Protein AF-A0A7J9KXK9-F1 (afdb_monomer_lite)

Sequence (38 aa):
MLSGKYNSSFGWDKYRQMVVAEDAVWNSYIRLQILLKK

pLDDT: mean 80.84, std 15.27, range [43.59, 93.06]

InterPro domains:
  IPR024752 Myb/SANT-like domain [PF12776] (7-29)

Structure (mmCIF, N/CA/C/O backbone):
data_AF-A0A7J9KXK9-F1
#
_entry.id   AF-A0A7J9KXK9-F1
#
loop_
_atom_site.group_PDB
_atom_site.id
_atom_site.type_symbol
_atom_site.label_atom_id
_atom_site.label_alt_id
_atom_site.label_comp_id
_atom_site.label_asym_id
_atom_site.label_entity_id
_atom_site.label_seq_id
_atom_site.pdbx_PDB_ins_code
_atom_site.Cartn_x
_atom_site.Cartn_y
_atom_site.Cartn_z
_atom_site.occupancy
_atom_site.B_iso_or_equiv
_atom_site.auth_seq_id
_atom_site.auth_comp_id
_atom_site.auth_asym_id
_atom_site.auth_atom_id
_atom_site.pdbx_PDB_model_num
ATOM 1 N N . MET A 1 1 ? 5.045 2.348 -17.087 1.00 43.59 1 MET A N 1
ATOM 2 C CA . MET A 1 1 ? 4.434 2.745 -15.798 1.00 43.59 1 MET A CA 1
ATOM 3 C C . MET A 1 1 ? 3.078 3.325 -16.150 1.00 43.59 1 MET A C 1
ATOM 5 O O . MET A 1 1 ? 3.037 4.144 -17.058 1.00 43.59 1 MET A O 1
ATOM 9 N N . LEU A 1 2 ? 1.989 2.768 -15.614 1.00 48.28 2 LEU A N 1
ATOM 10 C CA 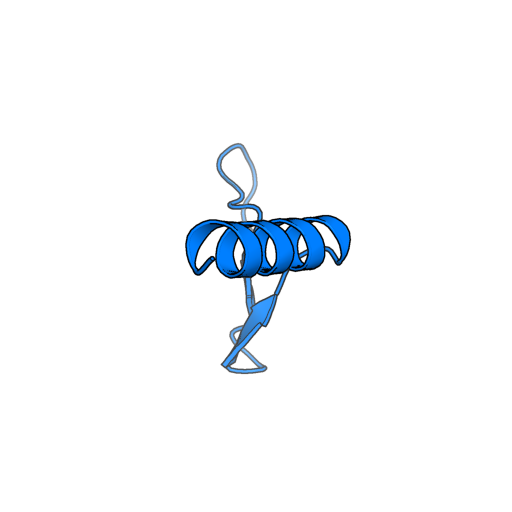. LEU A 1 2 ? 0.651 2.939 -16.189 1.00 48.28 2 LEU A CA 1
ATOM 11 C C . LEU A 1 2 ? 0.169 4.392 -16.093 1.00 48.28 2 LEU A C 1
ATOM 13 O O . LEU A 1 2 ? -0.173 4.905 -15.032 1.00 48.28 2 LEU A O 1
ATOM 17 N N . SER A 1 3 ? 0.157 5.025 -17.259 1.00 53.53 3 SER A N 1
ATOM 18 C CA . SER A 1 3 ? -0.608 6.206 -17.606 1.00 53.53 3 SER A CA 1
ATOM 19 C C . SER A 1 3 ? -2.104 5.878 -17.604 1.00 53.53 3 SER A C 1
ATOM 21 O O . SER A 1 3 ? -2.543 5.038 -18.385 1.00 53.53 3 SER A O 1
ATOM 23 N N . GLY A 1 4 ? -2.879 6.596 -16.790 1.00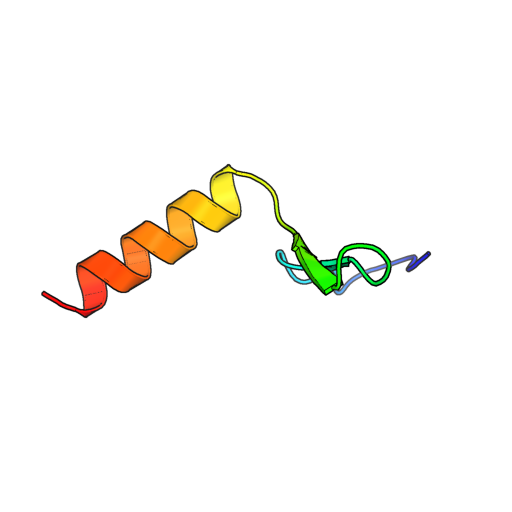 51.75 4 GLY A N 1
ATOM 24 C CA . GLY A 1 4 ? -4.299 6.852 -17.039 1.00 51.75 4 GLY A CA 1
ATOM 25 C C . GLY A 1 4 ? -5.313 5.814 -16.540 1.00 51.75 4 GLY A C 1
ATOM 26 O O . GLY A 1 4 ? -5.594 4.824 -17.200 1.00 51.75 4 GLY A O 1
ATOM 27 N N . LYS A 1 5 ? -6.019 6.200 -15.468 1.00 59.25 5 LYS A N 1
ATOM 28 C CA . LYS A 1 5 ? -7.465 5.967 -15.273 1.00 59.25 5 LYS A CA 1
ATOM 29 C C . LYS A 1 5 ? -7.977 4.559 -14.910 1.00 59.25 5 LYS A C 1
ATOM 31 O O . LYS A 1 5 ? -9.129 4.267 -15.187 1.00 59.25 5 LYS A O 1
ATOM 36 N N . TYR A 1 6 ? -7.209 3.759 -14.173 1.00 53.19 6 TYR A N 1
ATOM 37 C CA . TYR A 1 6 ? -7.729 2.744 -13.226 1.00 53.19 6 TYR A CA 1
ATOM 38 C C . TYR A 1 6 ? -6.600 2.274 -12.299 1.00 53.19 6 TYR A C 1
ATOM 40 O O . TYR A 1 6 ? -6.240 1.103 -12.236 1.00 53.19 6 TYR A O 1
ATOM 48 N N . ASN A 1 7 ? -5.996 3.217 -11.576 1.00 58.00 7 ASN A N 1
ATOM 49 C CA . ASN A 1 7 ? -5.059 2.867 -10.516 1.00 58.00 7 ASN A CA 1
ATOM 50 C C . ASN A 1 7 ? -5.898 2.406 -9.322 1.00 58.00 7 ASN A C 1
ATOM 52 O O . ASN A 1 7 ? -6.472 3.237 -8.619 1.00 58.00 7 ASN A O 1
ATOM 56 N N . SER A 1 8 ? -6.034 1.094 -9.125 1.00 66.69 8 SER A N 1
ATOM 57 C CA . SER A 1 8 ? -6.529 0.564 -7.856 1.00 66.69 8 SER A CA 1
ATOM 58 C C . SER A 1 8 ? -5.737 1.208 -6.718 1.00 66.69 8 SER A C 1
ATOM 60 O O . SER A 1 8 ? -4.524 1.383 -6.832 1.00 66.69 8 SER A O 1
ATOM 62 N N . SER A 1 9 ? -6.407 1.558 -5.615 1.00 81.31 9 SER A N 1
ATOM 63 C CA . SER A 1 9 ? -5.749 2.159 -4.440 1.00 81.31 9 SER A CA 1
ATOM 64 C C . SER A 1 9 ? -4.634 1.274 -3.865 1.00 81.31 9 SER A C 1
ATOM 66 O O . SER A 1 9 ? -3.797 1.748 -3.105 1.00 81.31 9 SER A O 1
ATOM 68 N N . PHE A 1 10 ? -4.620 0.002 -4.268 1.00 88.19 10 PHE A N 1
ATOM 69 C CA . PHE A 1 10 ? -3.553 -0.961 -4.060 1.00 88.19 10 PHE A CA 1
ATOM 70 C C . PHE A 1 10 ? -2.805 -1.233 -5.367 1.00 88.19 10 PHE A C 1
ATOM 72 O O . PHE A 1 10 ? -3.415 -1.565 -6.384 1.00 88.19 10 PHE A O 1
ATOM 79 N N . GLY A 1 11 ? -1.481 -1.151 -5.328 1.00 89.25 11 GLY A N 1
ATOM 80 C CA . GLY A 1 11 ? -0.576 -1.646 -6.358 1.00 89.25 11 GLY A CA 1
ATOM 81 C C . GLY A 1 11 ? 0.137 -2.921 -5.909 1.00 89.25 11 GLY A C 1
ATOM 82 O O . GLY A 1 11 ? 0.182 -3.246 -4.725 1.00 89.25 11 GLY A O 1
ATOM 83 N N . TRP A 1 12 ? 0.728 -3.641 -6.859 1.00 92.31 12 TRP A N 1
ATOM 84 C CA . TRP A 1 12 ? 1.623 -4.763 -6.575 1.00 92.31 12 TRP A CA 1
ATOM 85 C C . TRP A 1 12 ? 3.074 -4.353 -6.834 1.00 92.31 12 TRP A C 1
ATOM 87 O O . TRP A 1 12 ? 3.437 -4.034 -7.971 1.00 92.31 12 TRP A O 1
ATOM 97 N N . ASP A 1 13 ? 3.909 -4.379 -5.796 1.00 90.81 13 ASP A N 1
ATOM 98 C CA . ASP A 1 13 ? 5.354 -4.215 -5.922 1.00 90.81 13 ASP A CA 1
ATOM 99 C C . ASP A 1 13 ? 5.977 -5.553 -6.337 1.00 90.81 13 ASP A C 1
ATOM 101 O O . ASP A 1 13 ? 6.082 -6.497 -5.551 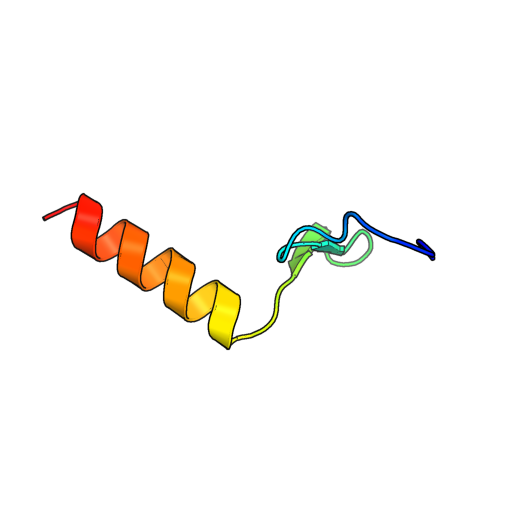1.00 90.81 13 ASP A O 1
ATOM 105 N N . LYS A 1 14 ? 6.402 -5.629 -7.602 1.00 91.50 14 LYS A N 1
ATOM 106 C CA . LYS A 1 14 ? 7.000 -6.833 -8.192 1.00 91.50 14 LYS A CA 1
ATOM 107 C C . LYS A 1 14 ? 8.347 -7.208 -7.571 1.00 91.50 14 LYS A C 1
ATOM 109 O O . LYS A 1 14 ? 8.681 -8.387 -7.573 1.00 91.50 14 LYS A O 1
ATOM 114 N N . TYR A 1 15 ? 9.112 -6.238 -7.070 1.00 93.06 15 TYR A N 1
ATOM 115 C CA . TYR A 1 15 ? 10.444 -6.479 -6.511 1.00 93.06 15 TYR A CA 1
ATOM 116 C C . TYR A 1 15 ? 10.362 -6.974 -5.075 1.00 93.06 15 TYR A C 1
ATOM 118 O O . TYR A 1 15 ? 11.118 -7.854 -4.677 1.00 93.06 15 TYR A O 1
ATOM 126 N N . ARG A 1 16 ? 9.417 -6.425 -4.311 1.00 92.88 16 ARG A N 1
ATOM 127 C CA . ARG A 1 16 ? 9.171 -6.831 -2.923 1.00 92.88 16 ARG A CA 1
ATOM 128 C C . ARG A 1 16 ? 8.172 -7.980 -2.795 1.00 92.88 16 ARG A C 1
ATOM 130 O O . ARG A 1 16 ? 8.010 -8.506 -1.703 1.00 92.88 16 ARG A O 1
ATOM 137 N N . GLN A 1 17 ? 7.517 -8.358 -3.895 1.00 92.69 17 GLN A N 1
ATOM 138 C CA . GLN A 1 17 ? 6.435 -9.346 -3.935 1.00 92.69 17 GLN A CA 1
ATOM 139 C C . GLN A 1 17 ? 5.343 -9.053 -2.897 1.00 92.69 17 GLN A C 1
ATOM 141 O O . GLN A 1 17 ? 4.907 -9.936 -2.161 1.00 92.69 17 GLN A O 1
ATOM 146 N N . MET A 1 18 ? 4.915 -7.791 -2.819 1.00 91.88 18 MET A N 1
ATOM 147 C CA . MET A 1 18 ? 3.938 -7.356 -1.824 1.00 91.88 18 MET A CA 1
ATOM 148 C C . MET A 1 18 ? 2.965 -6.320 -2.379 1.00 91.88 18 MET A C 1
ATOM 150 O O . MET A 1 18 ? 3.269 -5.586 -3.322 1.00 91.88 18 MET A O 1
ATOM 154 N N . VAL A 1 19 ? 1.792 -6.237 -1.754 1.00 90.88 19 VAL A N 1
ATOM 155 C CA . VAL A 1 19 ? 0.823 -5.174 -2.025 1.00 90.88 19 VAL A CA 1
ATOM 156 C C . VAL A 1 19 ? 1.324 -3.874 -1.395 1.00 90.88 19 VAL A C 1
ATOM 158 O O . VAL A 1 19 ? 1.754 -3.862 -0.244 1.00 90.88 19 VAL A O 1
ATOM 161 N N . VAL A 1 20 ? 1.253 -2.777 -2.142 1.00 90.62 20 VAL A N 1
ATOM 162 C CA . VAL A 1 20 ? 1.612 -1.429 -1.688 1.00 90.62 20 VAL A CA 1
ATOM 163 C C . VAL A 1 20 ? 0.435 -0.484 -1.894 1.00 90.62 20 VAL A C 1
ATOM 165 O O . VAL A 1 20 ? -0.260 -0.557 -2.903 1.00 90.62 20 VAL A O 1
ATOM 168 N N . ALA A 1 21 ? 0.196 0.395 -0.931 1.00 90.75 21 ALA A N 1
ATOM 169 C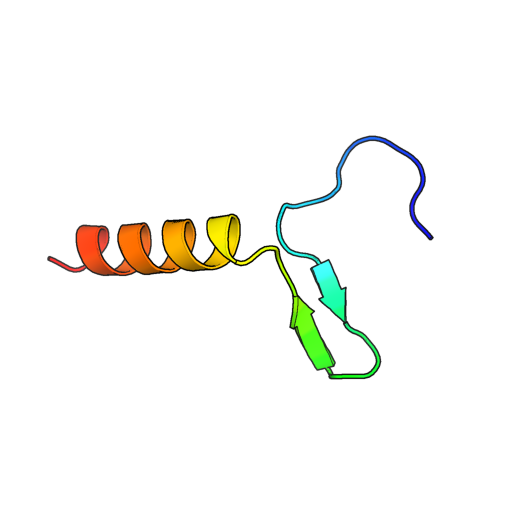 CA . ALA A 1 21 ? -0.846 1.415 -0.971 1.00 90.75 21 ALA A CA 1
ATOM 170 C C . ALA A 1 21 ? -0.466 2.552 -0.021 1.00 90.75 21 ALA A C 1
ATOM 172 O O . ALA A 1 21 ? 0.421 2.384 0.817 1.00 90.75 21 ALA A O 1
ATOM 173 N N . GLU A 1 22 ? -1.141 3.691 -0.145 1.00 91.94 22 GLU A N 1
ATOM 174 C CA . GLU A 1 22 ? -1.017 4.787 0.816 1.00 91.94 22 GLU A CA 1
ATOM 175 C C . GLU A 1 22 ? -1.523 4.365 2.203 1.00 91.94 22 GLU A C 1
ATOM 177 O O . GLU A 1 22 ? -2.485 3.600 2.327 1.00 91.94 22 GLU A O 1
ATOM 182 N N . ASP A 1 23 ? -0.927 4.920 3.258 1.00 91.31 23 ASP A N 1
ATOM 183 C CA . ASP A 1 23 ? -1.280 4.592 4.644 1.00 91.31 23 ASP A CA 1
ATOM 184 C C . ASP A 1 23 ? -2.768 4.817 4.943 1.00 91.31 23 ASP A C 1
ATOM 186 O O . ASP A 1 23 ? -3.398 4.029 5.650 1.00 91.31 23 ASP A O 1
ATOM 190 N N . ALA A 1 24 ? -3.365 5.862 4.361 1.00 91.00 24 ALA A N 1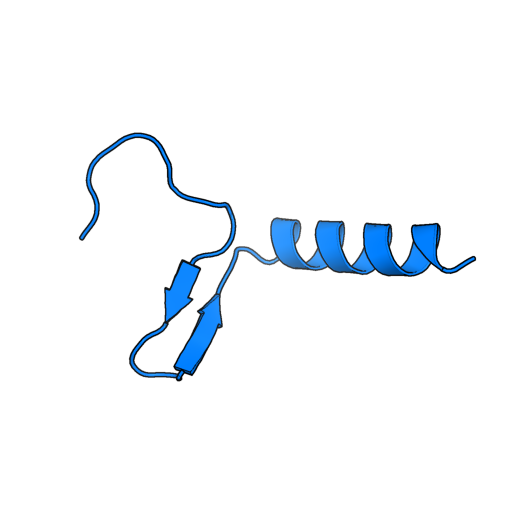
ATOM 191 C CA . ALA A 1 24 ? -4.788 6.153 4.513 1.00 91.00 24 ALA A CA 1
ATOM 192 C C . ALA A 1 24 ? -5.678 5.027 3.952 1.00 91.00 24 ALA A C 1
ATOM 194 O O . ALA A 1 24 ? -6.701 4.681 4.555 1.00 91.00 24 ALA A O 1
ATOM 195 N N . VAL A 1 25 ? -5.269 4.419 2.834 1.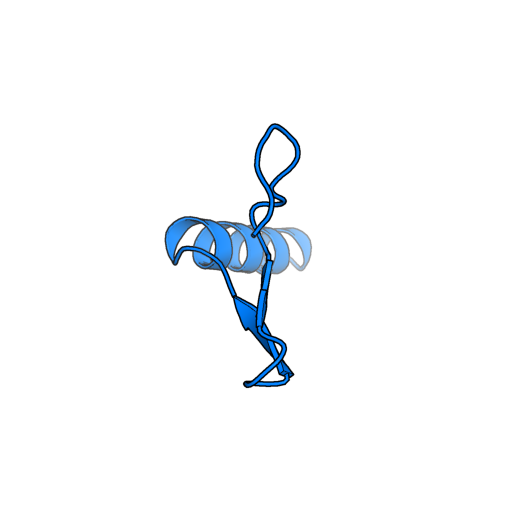00 90.81 25 VAL A N 1
ATOM 196 C CA . VAL A 1 25 ? -5.963 3.295 2.189 1.00 90.81 25 VAL A CA 1
ATOM 197 C C . VAL A 1 25 ? -5.827 2.036 3.044 1.00 90.81 25 VAL A C 1
ATOM 199 O O . VAL A 1 25 ? -6.837 1.395 3.346 1.00 90.81 25 VAL A O 1
ATOM 202 N N . TRP A 1 26 ? -4.609 1.720 3.503 1.00 92.19 26 TRP A N 1
ATOM 203 C CA . TRP A 1 26 ? -4.363 0.591 4.408 1.00 92.19 26 TRP A CA 1
ATOM 204 C C . TRP A 1 26 ? -5.179 0.698 5.693 1.00 92.19 26 TRP A C 1
ATOM 206 O O . TRP A 1 26 ? -5.887 -0.240 6.065 1.00 92.19 26 TRP A O 1
ATOM 216 N N . ASN A 1 27 ? -5.133 1.858 6.347 1.00 91.62 27 ASN A N 1
ATOM 217 C CA . ASN A 1 27 ? -5.859 2.112 7.585 1.00 91.62 27 ASN A CA 1
ATOM 218 C C . ASN A 1 27 ? -7.379 1.986 7.387 1.00 91.62 27 ASN A C 1
ATOM 220 O O . ASN A 1 27 ? -8.062 1.410 8.231 1.00 91.62 27 ASN A O 1
ATOM 224 N N . SER A 1 28 ? -7.915 2.460 6.260 1.00 90.88 28 SER A N 1
ATOM 225 C CA . SER A 1 28 ? -9.345 2.331 5.951 1.00 90.88 28 SER A CA 1
ATOM 226 C C . SER A 1 28 ? -9.754 0.873 5.731 1.00 90.88 28 SER A C 1
ATOM 228 O O . SER A 1 28 ? -10.739 0.423 6.314 1.00 90.88 28 SER A O 1
ATOM 230 N N . TYR A 1 29 ? -8.976 0.108 4.959 1.00 88.25 29 TYR A N 1
ATOM 231 C CA . TYR A 1 29 ? -9.242 -1.311 4.715 1.00 88.25 29 TYR A CA 1
ATOM 232 C C . TYR A 1 29 ? -9.195 -2.143 6.002 1.00 88.25 29 TYR A C 1
ATOM 234 O O . TYR A 1 29 ? -10.115 -2.911 6.278 1.00 88.25 29 TYR A O 1
ATOM 242 N N . ILE A 1 30 ? -8.161 -1.950 6.828 1.00 89.25 30 ILE A N 1
ATOM 243 C CA . ILE A 1 30 ? -8.015 -2.665 8.103 1.00 89.25 30 ILE A CA 1
ATOM 244 C C . ILE A 1 30 ? -9.175 -2.327 9.044 1.00 89.25 30 ILE A C 1
ATOM 246 O O . ILE A 1 30 ? -9.762 -3.228 9.640 1.00 89.25 30 ILE A O 1
ATOM 250 N N . ARG A 1 31 ? -9.557 -1.048 9.150 1.00 90.50 31 ARG A N 1
ATOM 251 C CA . ARG A 1 31 ? -10.703 -0.635 9.973 1.00 90.50 31 ARG A CA 1
ATOM 252 C C . ARG A 1 31 ? -12.005 -1.266 9.497 1.00 90.50 31 ARG A C 1
ATOM 254 O O . ARG A 1 31 ? -12.739 -1.786 10.328 1.00 90.50 31 ARG A O 1
ATOM 261 N N . LEU A 1 32 ? -12.281 -1.252 8.191 1.00 87.75 32 LEU A N 1
ATOM 262 C CA . LEU A 1 32 ? -13.475 -1.895 7.634 1.00 87.75 32 LEU A CA 1
ATOM 263 C C . LEU A 1 32 ? -13.482 -3.397 7.916 1.00 87.75 32 LEU A C 1
ATOM 265 O O . LEU A 1 32 ? -14.494 -3.915 8.372 1.00 87.75 32 LEU A O 1
ATOM 269 N N . GLN A 1 33 ? -12.355 -4.085 7.720 1.00 86.62 33 GLN A N 1
ATOM 270 C CA . GLN A 1 33 ? -12.247 -5.509 8.027 1.00 86.62 33 GLN A CA 1
ATOM 271 C C . GLN A 1 33 ? -12.527 -5.788 9.508 1.00 86.62 33 GLN A C 1
ATOM 273 O O . GLN A 1 33 ? -13.256 -6.721 9.821 1.00 86.62 33 GLN A O 1
ATOM 278 N N . ILE A 1 34 ? -11.974 -4.988 10.421 1.00 83.56 34 ILE A N 1
ATOM 279 C CA . ILE A 1 34 ? -12.219 -5.144 11.860 1.00 83.56 34 ILE A CA 1
ATOM 280 C C . ILE A 1 34 ? -13.695 -4.888 12.190 1.00 83.56 34 ILE A C 1
ATOM 282 O O . ILE A 1 34 ? -14.294 -5.658 12.935 1.00 83.56 34 ILE A O 1
ATOM 286 N N . LEU A 1 35 ? -14.294 -3.839 11.621 1.00 81.19 35 LEU A N 1
ATOM 287 C CA . LEU A 1 35 ? -15.695 -3.488 11.861 1.00 81.19 35 LEU A CA 1
ATOM 288 C C . LEU A 1 35 ? -16.669 -4.534 11.307 1.00 81.19 35 LEU A C 1
ATOM 290 O O . LEU A 1 35 ? -17.677 -4.800 11.943 1.00 81.19 35 LEU A O 1
ATOM 294 N N . LEU A 1 36 ? -16.364 -5.150 10.164 1.00 79.81 36 LEU A N 1
ATOM 295 C CA . LEU A 1 36 ? -17.193 -6.197 9.553 1.00 79.81 36 LEU A CA 1
ATOM 296 C C . LEU A 1 36 ? -17.054 -7.567 10.235 1.00 79.81 36 LEU A C 1
ATOM 298 O O . LEU A 1 36 ? -17.801 -8.491 9.920 1.00 79.81 36 LEU A O 1
ATOM 302 N N . LYS A 1 37 ? -16.078 -7.731 11.132 1.00 74.38 37 LYS A N 1
ATOM 303 C CA . LYS A 1 37 ? -15.844 -8.966 11.895 1.00 74.38 37 LYS A CA 1
ATOM 304 C C . LYS A 1 37 ? -16.365 -8.889 13.335 1.00 74.38 37 LYS A C 1
ATOM 306 O O . LYS A 1 37 ? -16.123 -9.824 14.096 1.00 74.38 37 LYS A O 1
ATOM 311 N N . LYS A 1 38 ? -17.054 -7.806 13.698 1.00 60.41 38 LYS A N 1
ATOM 312 C CA . LYS A 1 38 ? -17.730 -7.614 14.985 1.00 60.41 38 LYS A CA 1
ATOM 313 C C . LYS A 1 38 ? -19.239 -7.701 14.798 1.00 60.41 38 LYS A C 1
ATOM 315 O O . LYS A 1 38 ? -19.885 -8.251 15.714 1.00 60.41 38 LYS A O 1
#

Foldseek 3Di:
DDDDDDDDQWDADPVVRDIDHDPVVVVVVVVVVVVVVD

Radius of gyration: 12.57 Å; chains: 1; bounding box: 28×16×33 Å

Secondary structure (DSSP, 8-state):
---SS---SEEEETTTTEEEE-HHHHHHHHHHHHHHT-

Organism: Gossypium schwendimanii (NCBI:txid34291)